Protein AF-A0A8J4DTR6-F1 (afdb_monomer_lite)

Secondary structure (DSSP, 8-state):
-HHHHHHHHHS-TTSHHHHHHHTSGGGTT--HHHHHHHHHHHHHHHHHHHHHHHT-SSPPPPP-PPP-TT----------GGGSTT-PPPP-

Organism: NCBI:txid741659

Foldseek 3Di:
DVPVVVCVVPDACQDQVVQVVVPHDLCHPPDP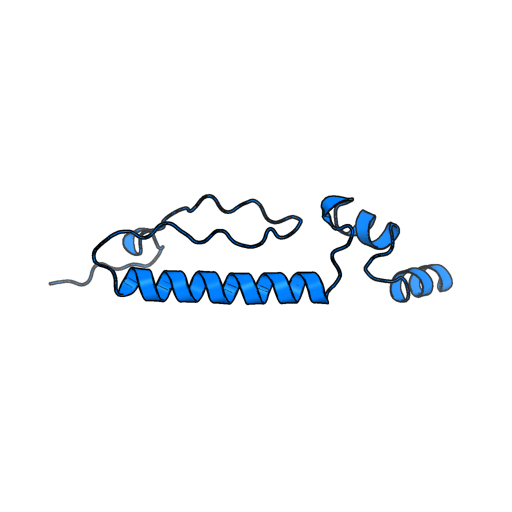VNQVVLVVQQVVQQVVQVVVCVVDPDRDDRDDGDDDRPDDPPPDDDDDPVNDPPDDDDDD

pLDDT: mean 77.38, std 14.07, range [48.56, 96.81]

Structure (mmCIF, N/CA/C/O backbone):
data_AF-A0A8J4DTR6-F1
#
_entry.id   AF-A0A8J4DTR6-F1
#
loop_
_atom_site.group_PDB
_atom_site.id
_atom_site.type_symbol
_atom_site.label_atom_id
_atom_site.label_alt_id
_atom_site.label_comp_id
_atom_site.label_asym_id
_atom_site.label_entity_id
_atom_site.label_seq_id
_atom_site.pdbx_PDB_ins_code
_atom_site.Cartn_x
_atom_site.Cartn_y
_atom_site.Cartn_z
_atom_site.occupancy
_atom_site.B_iso_or_equiv
_atom_site.auth_seq_id
_atom_site.auth_comp_id
_atom_site.auth_asym_id
_atom_site.auth_atom_id
_atom_site.pdbx_PDB_model_num
ATOM 1 N N . MET A 1 1 ? 23.501 13.071 -30.646 1.00 54.66 1 MET A N 1
ATOM 2 C CA . MET A 1 1 ? 22.948 12.458 -29.412 1.00 54.66 1 MET A CA 1
ATOM 3 C C . MET A 1 1 ? 21.489 12.823 -29.065 1.00 54.66 1 MET A C 1
ATOM 5 O O . MET A 1 1 ? 20.992 12.309 -28.077 1.00 54.66 1 MET A O 1
ATOM 9 N N . ARG A 1 2 ? 20.736 13.623 -29.849 1.00 59.28 2 ARG A N 1
ATOM 10 C CA . ARG A 1 2 ? 19.337 13.984 -29.491 1.00 59.28 2 ARG A CA 1
ATOM 11 C C . ARG A 1 2 ? 18.309 12.841 -29.601 1.00 59.28 2 ARG A C 1
ATOM 13 O O . ARG A 1 2 ? 17.372 12.809 -28.820 1.00 59.28 2 ARG A O 1
ATOM 20 N N . ARG A 1 3 ? 18.494 11.886 -30.522 1.00 56.25 3 ARG A N 1
ATOM 21 C CA . ARG A 1 3 ? 17.490 10.841 -30.825 1.00 56.25 3 ARG A CA 1
ATOM 22 C C . ARG A 1 3 ? 17.293 9.800 -29.715 1.00 56.25 3 ARG A C 1
ATOM 24 O O . ARG A 1 3 ? 16.174 9.356 -29.503 1.00 56.25 3 ARG A O 1
ATOM 31 N N . LEU A 1 4 ? 18.354 9.443 -28.987 1.00 61.47 4 LEU A N 1
ATOM 32 C CA . LEU A 1 4 ? 18.281 8.451 -27.906 1.00 61.47 4 LEU A CA 1
ATOM 33 C C . LEU A 1 4 ? 17.462 8.971 -26.712 1.00 61.47 4 LEU A C 1
ATOM 35 O O . LEU A 1 4 ? 16.684 8.238 -26.118 1.00 61.47 4 LEU A O 1
ATOM 39 N N . HIS A 1 5 ? 17.599 10.262 -26.403 1.00 60.16 5 HIS A N 1
ATOM 40 C CA . HIS A 1 5 ? 16.862 10.907 -25.319 1.00 60.16 5 HIS A CA 1
ATOM 41 C C . HIS A 1 5 ? 15.358 11.005 -25.619 1.00 60.16 5 HIS A C 1
ATOM 43 O O . HIS A 1 5 ? 14.540 10.791 -24.729 1.00 60.16 5 HIS A O 1
ATOM 49 N N . THR A 1 6 ? 14.983 11.268 -26.877 1.00 62.47 6 THR A N 1
ATOM 50 C CA . THR A 1 6 ? 13.576 11.237 -27.309 1.00 62.47 6 THR A CA 1
ATOM 51 C C . THR A 1 6 ? 12.995 9.831 -27.193 1.00 62.47 6 THR A C 1
ATOM 53 O O . THR A 1 6 ? 11.906 9.670 -26.663 1.00 62.47 6 THR A O 1
ATOM 56 N N . LEU A 1 7 ? 13.750 8.806 -27.599 1.00 62.19 7 LEU A N 1
ATOM 57 C CA . LEU A 1 7 ? 13.302 7.417 -27.510 1.00 62.19 7 LEU A CA 1
ATOM 58 C C . LEU A 1 7 ? 13.061 6.983 -26.055 1.00 62.19 7 LEU A C 1
ATOM 60 O O . LEU A 1 7 ? 12.065 6.334 -25.774 1.00 62.19 7 LEU A O 1
ATOM 64 N N . ILE A 1 8 ? 13.924 7.393 -25.121 1.00 63.41 8 ILE A N 1
ATOM 65 C CA . ILE A 1 8 ? 13.743 7.121 -23.684 1.00 63.41 8 ILE A CA 1
ATOM 66 C C . ILE A 1 8 ? 12.509 7.847 -23.121 1.00 63.41 8 ILE A C 1
ATOM 68 O O . ILE A 1 8 ? 11.826 7.294 -22.264 1.00 63.41 8 ILE A O 1
ATOM 72 N N . ARG A 1 9 ? 12.204 9.063 -23.595 1.00 62.00 9 ARG A N 1
ATOM 73 C CA . ARG A 1 9 ? 11.024 9.835 -23.161 1.00 62.00 9 ARG A CA 1
ATOM 74 C C . ARG A 1 9 ? 9.698 9.264 -23.659 1.00 62.00 9 ARG A C 1
ATOM 76 O O . ARG A 1 9 ? 8.720 9.319 -22.927 1.00 62.00 9 ARG A O 1
ATOM 83 N N . GLU A 1 10 ? 9.680 8.752 -24.884 1.00 71.94 10 GLU A N 1
ATOM 84 C CA . GLU A 1 10 ? 8.484 8.193 -25.533 1.00 71.94 10 GLU A CA 1
ATOM 85 C C . GLU A 1 10 ? 8.279 6.704 -25.199 1.00 71.94 10 GLU A C 1
ATOM 87 O O . GLU A 1 10 ? 7.292 6.095 -25.612 1.00 71.94 10 GLU A O 1
ATOM 92 N N . LEU A 1 11 ? 9.220 6.081 -24.478 1.00 68.38 11 LEU A N 1
ATOM 93 C CA . LEU A 1 11 ? 9.136 4.664 -24.156 1.00 68.38 1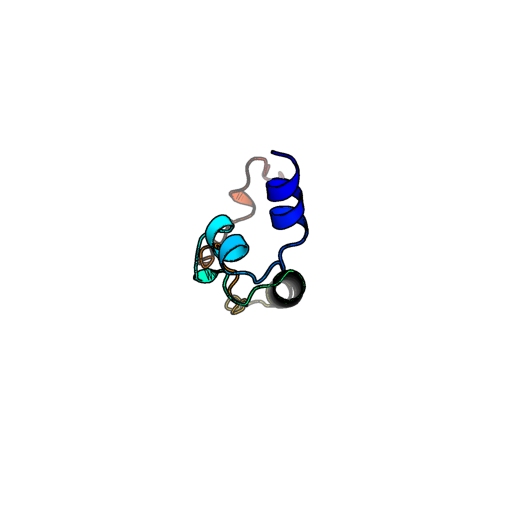1 LEU A CA 1
ATOM 94 C C . LEU A 1 11 ? 7.980 4.415 -23.169 1.00 68.38 11 LEU A C 1
ATOM 96 O O . LEU A 1 11 ? 7.928 5.060 -22.117 1.00 68.38 11 LEU A O 1
ATOM 100 N N . PRO A 1 12 ? 7.090 3.440 -23.440 1.00 69.38 12 PRO A N 1
ATOM 101 C CA . PRO A 1 12 ? 6.039 3.072 -22.502 1.00 69.38 12 PRO A CA 1
ATOM 102 C C . PRO A 1 12 ? 6.624 2.751 -21.125 1.00 69.38 12 PRO A C 1
ATOM 104 O O . PRO A 1 12 ? 7.656 2.077 -21.017 1.00 69.38 12 PRO A O 1
ATOM 107 N N . GLY A 1 13 ? 5.950 3.199 -20.064 1.00 65.44 13 GLY A N 1
ATOM 108 C CA . GLY A 1 13 ? 6.407 3.006 -18.682 1.00 65.44 13 GLY A CA 1
ATOM 109 C C . GLY A 1 13 ? 6.578 1.536 -18.273 1.00 65.44 13 GLY A C 1
ATOM 110 O O . GLY A 1 13 ? 7.309 1.261 -17.326 1.00 65.44 13 GLY A O 1
ATOM 111 N N . THR A 1 14 ? 5.953 0.620 -19.018 1.00 63.06 14 THR A N 1
ATOM 112 C CA . THR A 1 14 ? 6.008 -0.845 -18.886 1.00 63.06 14 THR A CA 1
ATOM 113 C C . THR A 1 14 ? 7.071 -1.510 -19.765 1.00 63.06 14 THR A C 1
ATOM 115 O O . THR A 1 14 ? 7.223 -2.728 -19.749 1.00 63.06 14 THR A O 1
ATOM 118 N N . SER A 1 15 ? 7.810 -0.747 -20.571 1.00 63.94 15 SER A N 1
ATOM 119 C CA . SER A 1 15 ? 8.868 -1.303 -21.415 1.00 63.94 15 SER A CA 1
ATOM 120 C C . SER A 1 15 ? 9.976 -1.945 -20.570 1.00 63.94 15 SER A C 1
ATOM 122 O O . SER A 1 15 ? 10.329 -1.456 -19.495 1.00 63.94 15 SER A O 1
ATOM 124 N N . ARG A 1 16 ? 10.601 -3.010 -21.089 1.00 65.69 16 ARG A N 1
ATOM 125 C CA . ARG A 1 16 ? 11.698 -3.721 -20.401 1.00 65.69 16 ARG A CA 1
ATOM 126 C C . ARG A 1 16 ? 12.850 -2.807 -19.974 1.00 65.69 16 ARG A C 1
ATOM 128 O O . ARG A 1 16 ? 13.447 -3.036 -18.928 1.00 65.69 16 ARG A O 1
ATOM 135 N N . LEU A 1 17 ? 13.143 -1.763 -20.753 1.00 67.44 17 LEU A N 1
ATOM 136 C CA . LEU A 1 17 ? 14.165 -0.773 -20.408 1.00 67.44 17 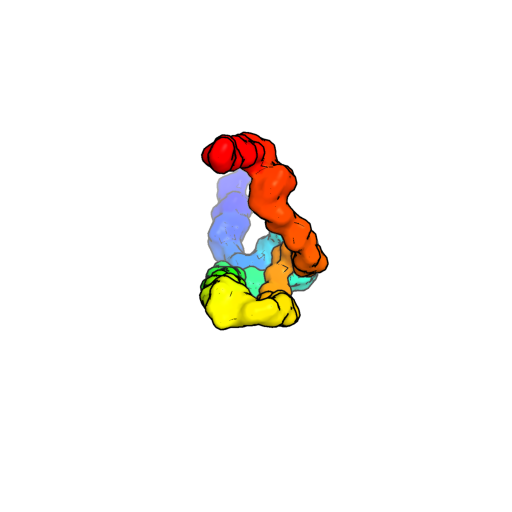LEU A CA 1
ATOM 137 C C . LEU A 1 17 ? 13.717 0.112 -19.238 1.00 67.44 17 LEU A C 1
ATOM 139 O O . LEU A 1 17 ? 14.493 0.317 -18.308 1.00 67.44 17 LEU A O 1
ATOM 143 N N . ALA A 1 18 ? 12.466 0.583 -19.235 1.00 69.88 18 ALA A N 1
ATOM 144 C CA . ALA A 1 18 ? 11.919 1.346 -18.115 1.00 69.88 18 ALA A CA 1
ATOM 145 C C . ALA A 1 18 ? 11.877 0.514 -16.820 1.00 69.88 18 ALA A C 1
ATOM 147 O O . ALA A 1 18 ? 12.200 1.039 -15.756 1.00 69.88 18 ALA A O 1
ATOM 148 N N . VAL A 1 19 ? 11.549 -0.779 -16.908 1.00 75.25 19 VAL A N 1
ATOM 149 C CA . VAL A 1 19 ? 11.578 -1.728 -15.779 1.00 75.25 19 VAL A CA 1
ATOM 150 C C . VAL A 1 19 ? 13.006 -1.933 -15.260 1.00 75.25 19 VAL A C 1
ATOM 152 O O . VAL A 1 19 ? 13.242 -1.858 -14.054 1.00 75.25 19 VAL A O 1
ATOM 155 N N . ALA A 1 20 ? 13.981 -2.122 -16.156 1.00 73.38 20 ALA A N 1
ATOM 156 C CA . ALA A 1 20 ? 15.389 -2.274 -15.783 1.00 73.38 20 ALA A CA 1
ATOM 157 C C . ALA A 1 20 ? 15.938 -1.033 -15.057 1.00 73.38 20 ALA A C 1
ATOM 159 O O . ALA A 1 20 ? 16.590 -1.171 -14.025 1.00 73.38 20 ALA A O 1
ATOM 160 N N . VAL A 1 21 ? 15.615 0.174 -15.538 1.00 77.75 21 VAL A N 1
ATOM 161 C CA . VAL A 1 21 ? 16.018 1.441 -14.895 1.00 77.75 21 VAL A CA 1
ATOM 162 C C . VAL A 1 21 ? 15.372 1.616 -13.516 1.00 77.75 21 VAL A C 1
ATOM 164 O O . VAL A 1 21 ? 15.985 2.188 -12.619 1.00 77.75 21 VAL A O 1
ATOM 167 N N . ARG A 1 22 ? 14.142 1.124 -13.326 1.00 73.25 22 ARG A N 1
ATOM 168 C CA . ARG A 1 22 ? 13.360 1.339 -12.098 1.00 73.25 22 ARG A CA 1
ATOM 169 C C . ARG A 1 22 ? 13.710 0.387 -10.950 1.00 73.25 22 ARG A C 1
ATOM 171 O O . ARG A 1 22 ? 13.216 0.595 -9.851 1.00 73.25 22 ARG A O 1
ATOM 178 N N . GLY A 1 23 ? 14.558 -0.617 -11.186 1.00 77.06 23 GLY A N 1
ATOM 179 C CA . GLY A 1 23 ? 14.974 -1.583 -10.160 1.00 77.06 23 GLY A CA 1
ATOM 180 C C . GLY A 1 23 ? 14.754 -3.051 -10.530 1.00 77.06 23 GLY A C 1
ATOM 181 O O . GLY A 1 23 ? 14.885 -3.919 -9.670 1.00 77.06 23 GLY A O 1
ATOM 182 N N . GLY A 1 24 ? 14.433 -3.352 -11.793 1.00 80.31 24 GLY A N 1
ATOM 183 C CA . GLY A 1 24 ? 14.353 -4.720 -12.309 1.00 80.31 24 GLY A CA 1
ATOM 184 C C . GLY A 1 24 ? 12.949 -5.329 -12.274 1.00 80.31 24 GLY A C 1
ATOM 185 O O . GLY A 1 24 ? 11.951 -4.633 -12.106 1.00 80.31 24 GLY A O 1
ATOM 186 N N . VAL A 1 25 ? 12.877 -6.652 -12.458 1.00 80.50 25 VAL A N 1
ATOM 187 C CA . VAL A 1 25 ? 11.641 -7.407 -12.769 1.00 80.50 25 VAL A CA 1
ATOM 188 C C . VAL A 1 25 ? 10.513 -7.268 -11.746 1.00 80.50 25 VAL A C 1
ATOM 190 O O . VAL A 1 25 ? 9.359 -7.501 -12.078 1.00 80.50 25 VAL A O 1
ATOM 193 N N . VAL A 1 26 ? 10.810 -6.842 -10.517 1.00 80.94 26 VAL A N 1
ATOM 194 C CA . VAL A 1 26 ? 9.783 -6.575 -9.495 1.00 80.94 26 VAL A CA 1
ATOM 195 C C . VAL A 1 26 ? 8.862 -5.407 -9.870 1.00 80.94 26 VAL A C 1
ATOM 197 O O . VAL A 1 26 ? 7.763 -5.310 -9.334 1.00 80.94 26 VAL A O 1
ATOM 200 N N . HIS A 1 27 ? 9.296 -4.539 -10.789 1.00 82.44 27 HIS A N 1
ATOM 201 C CA . HIS A 1 27 ? 8.516 -3.432 -11.347 1.00 82.44 27 HIS A CA 1
ATOM 202 C C . HIS A 1 27 ? 7.787 -3.808 -12.648 1.00 82.44 27 HIS A C 1
ATOM 204 O O . HIS A 1 27 ? 7.115 -2.959 -13.233 1.00 82.44 27 HIS A O 1
ATOM 210 N N . ASP A 1 28 ? 7.933 -5.045 -13.132 1.00 81.56 28 ASP A N 1
ATOM 211 C CA . ASP A 1 28 ? 7.263 -5.486 -14.353 1.00 81.56 28 ASP A CA 1
ATOM 212 C C . ASP A 1 28 ? 5.739 -5.520 -14.154 1.00 81.56 28 ASP A C 1
ATOM 214 O O . ASP A 1 28 ? 5.243 -5.900 -13.092 1.00 81.56 28 ASP A O 1
ATOM 218 N N . GLY A 1 29 ? 4.991 -5.052 -15.153 1.00 79.69 29 GLY A N 1
ATOM 219 C CA . GLY A 1 29 ? 3.534 -4.886 -15.073 1.00 79.69 29 GLY A CA 1
ATOM 220 C C . GLY A 1 29 ? 3.033 -3.751 -14.162 1.00 79.69 29 GLY A C 1
ATOM 221 O O . GLY A 1 29 ? 1.829 -3.505 -14.124 1.00 79.69 29 GLY A O 1
ATOM 222 N N . TRP A 1 30 ? 3.915 -3.023 -13.466 1.00 86.00 30 TRP A N 1
ATOM 223 C CA . TRP A 1 30 ? 3.536 -1.877 -12.635 1.00 86.00 30 TRP A CA 1
ATOM 224 C C . TRP A 1 30 ? 3.627 -0.561 -13.406 1.00 86.00 30 TRP A C 1
ATOM 226 O O . TRP A 1 30 ? 4.657 0.120 -13.423 1.00 86.00 30 TRP A O 1
ATOM 236 N N . ASP A 1 31 ? 2.519 -0.179 -14.032 1.00 84.31 31 ASP A N 1
ATOM 237 C CA . ASP A 1 31 ? 2.369 1.155 -14.598 1.00 84.31 31 ASP A CA 1
ATOM 238 C C . ASP A 1 31 ? 1.982 2.197 -13.528 1.00 84.31 31 ASP A C 1
ATOM 240 O O . ASP A 1 31 ? 1.785 1.896 -12.346 1.00 84.31 31 ASP A O 1
ATOM 244 N N . VAL A 1 32 ? 1.907 3.467 -13.934 1.00 82.88 32 VAL A N 1
ATOM 245 C CA . VAL A 1 32 ? 1.575 4.574 -13.022 1.00 82.88 32 VAL A CA 1
ATOM 246 C C . VAL A 1 32 ? 0.208 4.362 -12.365 1.00 82.88 32 VAL A C 1
ATOM 248 O O . VAL A 1 32 ? 0.057 4.624 -11.172 1.00 82.88 32 VAL A O 1
ATOM 251 N N . HIS A 1 33 ? -0.774 3.856 -13.112 1.00 86.56 33 HIS A N 1
ATOM 252 C CA . HIS A 1 33 ? -2.117 3.617 -12.595 1.00 86.56 33 HIS A CA 1
ATOM 253 C C . HIS A 1 33 ? -2.131 2.507 -11.542 1.00 86.56 33 HIS A C 1
ATOM 255 O O . HIS A 1 33 ? -2.758 2.685 -10.498 1.00 86.56 33 HIS A O 1
ATOM 261 N N . ALA A 1 34 ? -1.390 1.418 -11.754 1.00 88.94 34 ALA A N 1
ATOM 262 C CA . ALA A 1 34 ? -1.235 0.335 -10.789 1.00 88.94 34 ALA A CA 1
ATOM 263 C C . ALA A 1 34 ? -0.609 0.833 -9.478 1.00 88.94 34 ALA A C 1
ATOM 265 O O . ALA A 1 34 ? -1.130 0.545 -8.397 1.00 88.94 34 ALA A O 1
ATOM 266 N N . TYR A 1 35 ? 0.450 1.650 -9.557 1.00 88.06 35 TYR A N 1
ATOM 267 C CA . TYR A 1 35 ? 1.058 2.272 -8.374 1.00 88.06 35 TYR A CA 1
ATOM 268 C C . TYR A 1 35 ? 0.077 3.150 -7.601 1.00 88.06 35 TYR A C 1
ATOM 270 O O . TYR A 1 35 ? -0.027 3.034 -6.378 1.00 88.06 35 TYR A O 1
ATOM 278 N N . LEU A 1 36 ? -0.640 4.025 -8.307 1.00 90.25 36 LEU A N 1
ATOM 279 C CA . LEU A 1 36 ? -1.590 4.946 -7.690 1.00 90.25 36 LEU A CA 1
ATOM 280 C C . LEU A 1 36 ? -2.764 4.198 -7.060 1.00 90.25 36 LEU A C 1
ATOM 282 O O . LEU A 1 36 ? -3.135 4.490 -5.924 1.00 90.25 36 LEU A O 1
ATOM 286 N N . LEU A 1 37 ? -3.311 3.204 -7.757 1.00 93.94 37 LEU A N 1
ATOM 287 C CA . LEU A 1 37 ? -4.413 2.400 -7.248 1.00 93.94 37 LEU A CA 1
ATOM 288 C C . LEU A 1 37 ? -4.006 1.644 -5.982 1.00 93.94 37 LEU A C 1
ATOM 290 O O . LEU A 1 37 ? -4.713 1.712 -4.976 1.00 93.94 37 LEU A O 1
ATOM 294 N N . ALA A 1 38 ? -2.845 0.983 -5.996 1.00 92.25 38 ALA A N 1
ATOM 295 C CA . ALA A 1 38 ? -2.326 0.292 -4.820 1.00 92.25 38 ALA A CA 1
ATOM 296 C C . ALA A 1 38 ? -2.115 1.258 -3.643 1.00 92.25 38 ALA A C 1
ATOM 298 O O . ALA A 1 38 ? -2.468 0.933 -2.509 1.00 92.25 38 ALA A O 1
ATOM 299 N N . ALA A 1 39 ? -1.600 2.465 -3.901 1.00 90.44 39 ALA A N 1
ATOM 300 C CA . ALA A 1 39 ? -1.418 3.485 -2.874 1.00 90.44 39 ALA A CA 1
ATOM 301 C C . ALA A 1 39 ? -2.753 3.946 -2.263 1.00 90.44 39 ALA A C 1
ATOM 303 O O . ALA A 1 39 ? -2.862 4.021 -1.038 1.00 90.44 39 ALA A O 1
ATOM 304 N N . VAL A 1 40 ? -3.776 4.198 -3.086 1.00 95.69 40 VAL A N 1
ATOM 305 C CA . VAL A 1 40 ? -5.116 4.590 -2.617 1.00 95.69 40 VAL A CA 1
ATOM 306 C C . VAL A 1 40 ? -5.752 3.473 -1.792 1.00 95.69 40 VAL A C 1
ATOM 308 O O . VAL A 1 40 ? -6.217 3.724 -0.680 1.00 95.69 40 VAL A O 1
ATOM 311 N N . VAL A 1 41 ? -5.721 2.233 -2.286 1.00 95.44 41 VAL A N 1
ATOM 312 C CA . VAL A 1 41 ? -6.253 1.069 -1.560 1.00 95.44 41 VAL A CA 1
ATOM 313 C C . VAL A 1 41 ? -5.562 0.917 -0.204 1.00 95.44 41 VAL A C 1
ATOM 315 O O . VAL A 1 41 ? -6.229 0.751 0.819 1.00 95.44 41 VAL A O 1
ATOM 318 N N . ASN A 1 42 ? -4.235 1.041 -0.169 1.00 94.19 42 ASN A N 1
ATOM 319 C CA . ASN A 1 42 ? -3.469 0.953 1.070 1.00 94.19 42 ASN A CA 1
ATOM 320 C C . ASN A 1 42 ? -3.781 2.092 2.045 1.00 94.19 42 ASN A C 1
ATOM 322 O O . ASN A 1 42 ? -3.869 1.851 3.250 1.00 94.19 42 ASN A O 1
ATOM 326 N N . ALA A 1 43 ? -3.979 3.313 1.546 1.00 93.00 43 ALA A N 1
ATOM 327 C CA . ALA A 1 43 ? -4.352 4.459 2.368 1.00 93.00 43 ALA A CA 1
ATOM 328 C C . ALA A 1 43 ? -5.730 4.266 3.016 1.00 93.00 43 ALA A C 1
ATOM 330 O O . ALA A 1 43 ? -5.877 4.499 4.216 1.00 93.00 43 ALA A O 1
ATOM 331 N N . VAL A 1 44 ? -6.715 3.777 2.255 1.00 96.56 44 VAL A N 1
ATOM 332 C CA . VAL A 1 44 ? -8.053 3.473 2.781 1.00 96.56 44 VAL A CA 1
ATOM 333 C C . VAL A 1 44 ? -7.971 2.396 3.860 1.00 96.56 44 VAL A C 1
ATOM 335 O O . VAL A 1 44 ? -8.468 2.613 4.962 1.00 96.56 44 VAL A O 1
ATOM 338 N N . GLN A 1 45 ? -7.282 1.279 3.600 1.00 95.00 45 GLN A N 1
ATOM 339 C CA . GLN A 1 45 ? -7.127 0.204 4.588 1.00 95.00 45 GLN A CA 1
ATOM 340 C C . GLN A 1 45 ? -6.458 0.686 5.882 1.00 95.00 45 GLN A C 1
ATOM 342 O O . GLN A 1 45 ? -6.911 0.350 6.979 1.00 95.00 45 GLN A O 1
ATOM 347 N N . ALA A 1 46 ? -5.393 1.484 5.765 1.00 93.38 46 ALA A N 1
ATOM 348 C CA . ALA A 1 46 ? -4.699 2.046 6.918 1.00 93.38 46 ALA A CA 1
ATOM 349 C C . ALA A 1 46 ? -5.598 3.007 7.712 1.00 93.38 46 ALA A C 1
ATOM 351 O O . ALA A 1 46 ? -5.631 2.935 8.940 1.00 93.38 46 ALA A O 1
ATOM 352 N N . ASN A 1 47 ? -6.361 3.863 7.027 1.00 95.75 47 ASN A N 1
ATOM 353 C CA . ASN A 1 47 ? -7.284 4.795 7.671 1.00 95.75 47 ASN A CA 1
ATOM 354 C C . ASN A 1 47 ? -8.421 4.061 8.396 1.00 95.75 47 ASN A C 1
ATOM 356 O O . ASN A 1 47 ? -8.725 4.361 9.550 1.00 95.75 47 ASN A O 1
ATOM 360 N N . THR A 1 48 ? -9.012 3.048 7.759 1.00 95.31 48 THR A N 1
ATOM 361 C CA . THR A 1 48 ? -10.041 2.211 8.385 1.00 95.31 48 THR A CA 1
ATOM 362 C C . THR A 1 48 ? -9.493 1.490 9.613 1.00 95.31 48 THR A C 1
ATOM 364 O O . THR A 1 48 ? -10.141 1.497 10.658 1.00 95.31 48 THR A O 1
ATOM 367 N N . HIS A 1 49 ? -8.290 0.910 9.534 1.00 94.94 49 HIS A N 1
ATOM 368 C CA . HIS A 1 49 ? -7.657 0.277 10.695 1.00 94.94 49 HIS A CA 1
ATOM 369 C C . HIS A 1 49 ? -7.432 1.270 11.835 1.00 94.94 49 HIS A C 1
ATOM 371 O O . HIS A 1 49 ? -7.775 0.955 12.973 1.00 94.94 49 HIS A O 1
ATOM 377 N N . ALA A 1 50 ? -6.932 2.472 11.540 1.00 94.31 50 ALA A N 1
ATOM 378 C CA . ALA A 1 50 ? -6.734 3.513 12.543 1.00 94.31 50 ALA A CA 1
ATOM 379 C C . ALA A 1 50 ? -8.055 3.886 13.234 1.00 94.31 50 ALA A C 1
ATOM 381 O O . ALA A 1 50 ? -8.122 3.900 14.465 1.00 94.31 50 ALA A O 1
ATOM 382 N N . LEU A 1 51 ? -9.122 4.102 12.459 1.00 96.81 51 LEU A N 1
ATOM 383 C CA . LEU A 1 51 ? -10.446 4.418 12.993 1.00 96.81 51 LEU A CA 1
ATOM 384 C C . LEU A 1 51 ? -10.981 3.292 13.888 1.00 96.81 51 LEU A C 1
ATOM 386 O O . LEU A 1 51 ? -11.436 3.548 15.004 1.00 96.81 51 LEU A O 1
ATOM 390 N N . VAL A 1 52 ? -10.902 2.042 13.430 1.00 96.00 52 VAL A N 1
ATOM 391 C CA . VAL A 1 52 ? -11.366 0.880 14.203 1.00 96.00 52 VAL A CA 1
ATOM 392 C C . VAL A 1 52 ? -10.526 0.696 15.469 1.00 96.00 52 VAL A C 1
ATOM 394 O O . VAL A 1 52 ? -11.075 0.425 16.534 1.00 96.00 52 VAL A O 1
ATOM 397 N N . GLN A 1 53 ? -9.207 0.878 15.391 1.00 93.81 53 GLN A N 1
ATOM 398 C CA . GLN A 1 53 ? -8.310 0.739 16.536 1.00 93.81 53 GLN A CA 1
ATOM 399 C C . GLN A 1 53 ? -8.577 1.798 17.611 1.00 93.81 53 GLN A C 1
ATOM 401 O O . GLN A 1 53 ? -8.546 1.455 18.792 1.00 93.81 53 GLN A O 1
ATOM 406 N N . VAL A 1 54 ? -8.852 3.050 17.228 1.00 95.12 54 VAL A N 1
ATOM 407 C CA . VAL A 1 54 ? -9.202 4.129 18.172 1.00 95.12 54 VAL A CA 1
ATOM 408 C C . VAL A 1 54 ? -10.513 3.829 18.901 1.00 95.12 54 VAL A C 1
ATOM 410 O O . VAL A 1 54 ? -10.636 4.111 20.088 1.00 95.12 54 VAL A O 1
ATOM 413 N N . ASN A 1 55 ? -11.472 3.207 18.215 1.00 95.50 55 ASN A N 1
ATOM 414 C CA . ASN A 1 55 ? -12.774 2.858 18.788 1.00 95.50 55 ASN A CA 1
ATOM 415 C C . ASN A 1 55 ? -12.802 1.475 19.464 1.00 95.50 55 ASN A C 1
ATOM 417 O O . ASN A 1 55 ? -13.829 1.064 20.004 1.00 95.50 55 ASN A O 1
ATOM 421 N N . SER A 1 56 ? -11.688 0.743 19.457 1.00 90.50 56 SER A N 1
ATOM 422 C CA . SER A 1 56 ? -11.592 -0.592 20.039 1.00 90.50 56 SER A CA 1
ATOM 423 C C . SER A 1 56 ? -10.830 -0.565 21.359 1.00 90.50 56 SER A C 1
ATOM 425 O O . SER A 1 56 ? -9.719 -0.053 21.459 1.00 90.50 56 SER A O 1
ATOM 427 N N . ARG A 1 57 ? -11.383 -1.241 22.372 1.00 92.12 57 ARG A N 1
ATOM 428 C CA . ARG A 1 57 ? -10.682 -1.499 23.644 1.00 92.12 57 ARG A CA 1
ATOM 429 C C . ARG A 1 57 ? -9.589 -2.565 23.517 1.00 92.12 57 ARG A C 1
ATOM 431 O O . ARG A 1 57 ? -8.797 -2.750 24.435 1.00 92.12 57 ARG A O 1
ATOM 438 N N . ARG A 1 58 ? -9.570 -3.308 22.406 1.00 92.38 58 ARG A N 1
ATOM 439 C CA . ARG A 1 58 ? -8.595 -4.367 22.116 1.00 92.38 58 ARG A CA 1
ATOM 440 C C . ARG A 1 58 ? -7.711 -3.975 20.941 1.00 92.38 58 ARG A C 1
ATOM 442 O O . ARG A 1 58 ? -8.136 -3.256 20.035 1.00 92.38 58 ARG A O 1
ATOM 449 N N . ARG A 1 59 ? -6.479 -4.482 20.936 1.00 91.19 59 ARG A N 1
ATOM 450 C CA . ARG A 1 59 ? -5.563 -4.302 19.810 1.00 91.19 59 ARG A CA 1
ATOM 451 C C . ARG A 1 59 ? -6.055 -5.115 18.612 1.00 91.19 59 ARG A C 1
ATOM 453 O O . ARG A 1 59 ? -6.211 -6.328 18.715 1.00 91.19 59 ARG A O 1
ATOM 460 N N . ILE A 1 60 ? -6.278 -4.435 17.497 1.00 91.50 60 ILE A N 1
ATOM 461 C CA . ILE A 1 60 ? -6.717 -5.007 16.228 1.00 91.50 60 ILE A CA 1
ATOM 462 C C . ILE A 1 60 ? -5.476 -5.293 15.375 1.00 91.50 60 ILE A C 1
ATOM 464 O O . ILE A 1 60 ? -4.588 -4.433 15.284 1.00 91.50 60 ILE A O 1
ATOM 468 N N . PRO A 1 61 ? -5.373 -6.481 14.753 1.00 89.94 61 PRO A N 1
ATOM 469 C CA . PRO A 1 61 ? -4.259 -6.792 13.868 1.00 89.94 61 PRO A CA 1
ATOM 470 C C . PRO A 1 61 ? -4.189 -5.795 12.699 1.00 89.94 61 PRO A C 1
ATOM 472 O O . PRO A 1 61 ? -5.228 -5.324 12.232 1.00 89.94 61 PRO A O 1
ATOM 475 N N . PRO A 1 62 ? -2.978 -5.441 12.236 1.00 88.75 62 PRO A N 1
ATOM 476 C CA . PRO A 1 62 ? -2.814 -4.522 11.117 1.00 88.75 62 PRO A CA 1
ATOM 477 C C . PRO A 1 62 ? -3.381 -5.119 9.818 1.00 88.75 62 PRO A C 1
ATOM 479 O O . PRO A 1 62 ? -3.365 -6.343 9.651 1.00 88.75 62 PRO A O 1
ATOM 482 N N . PRO A 1 63 ? -3.851 -4.275 8.882 1.00 89.69 63 PRO A N 1
ATOM 483 C CA . PRO A 1 63 ? -4.378 -4.736 7.607 1.00 89.69 63 PRO A CA 1
ATOM 484 C C . PRO A 1 63 ? -3.263 -5.304 6.721 1.00 89.69 63 PRO A C 1
ATOM 486 O O . PRO A 1 63 ? -2.098 -4.902 6.810 1.00 89.69 63 PRO A O 1
ATOM 489 N N . ASN A 1 64 ? -3.630 -6.229 5.834 1.00 89.50 64 ASN A N 1
ATOM 490 C CA . ASN A 1 64 ? -2.717 -6.774 4.837 1.00 89.50 64 ASN A CA 1
ATOM 491 C C . ASN A 1 64 ? -2.693 -5.871 3.596 1.00 89.50 64 ASN A C 1
ATOM 493 O O . ASN A 1 64 ? -3.501 -6.032 2.684 1.00 89.50 64 ASN A O 1
ATOM 497 N N . LEU A 1 65 ? -1.764 -4.918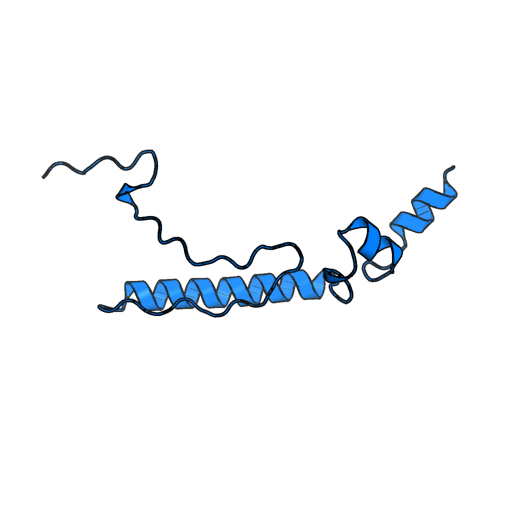 3.587 1.00 89.44 65 LEU A N 1
ATOM 498 C CA . LEU A 1 65 ? -1.611 -3.956 2.498 1.00 89.44 65 LEU A CA 1
ATOM 499 C C . LEU A 1 65 ? -1.208 -4.637 1.181 1.00 89.44 65 LEU A C 1
ATOM 501 O O . LEU A 1 65 ? -0.435 -5.598 1.168 1.00 89.44 65 LEU A O 1
ATOM 505 N N . VAL A 1 66 ? -1.686 -4.079 0.069 1.00 90.81 66 VAL A N 1
ATOM 506 C CA . VAL A 1 66 ? -1.250 -4.424 -1.287 1.00 90.81 66 VAL A CA 1
ATOM 507 C C . VAL A 1 66 ? 0.264 -4.194 -1.386 1.00 90.81 66 VAL A C 1
ATOM 509 O O . VAL A 1 66 ? 0.737 -3.117 -1.005 1.00 90.81 66 VAL A O 1
ATOM 512 N N . PRO A 1 67 ? 1.044 -5.174 -1.872 1.00 86.12 67 PRO A N 1
ATOM 513 C CA . PRO A 1 67 ? 2.489 -5.029 -1.991 1.00 86.12 67 PRO A CA 1
ATOM 514 C C . PRO A 1 67 ? 2.841 -3.974 -3.047 1.00 86.12 67 PRO A C 1
ATOM 516 O O . PRO A 1 67 ? 2.296 -4.001 -4.145 1.00 86.12 67 PRO A O 1
ATOM 519 N N . LEU A 1 68 ? 3.771 -3.068 -2.727 1.00 85.88 68 LEU A N 1
ATOM 520 C CA . LEU A 1 68 ? 4.360 -2.135 -3.692 1.00 85.88 68 LEU A CA 1
ATOM 521 C C . LEU A 1 68 ? 5.795 -2.575 -4.022 1.00 85.88 68 LEU A C 1
ATOM 523 O O . LEU A 1 68 ? 6.572 -2.840 -3.098 1.00 85.88 68 LEU A O 1
ATOM 527 N N . PRO A 1 69 ? 6.188 -2.611 -5.307 1.00 85.75 69 PRO A N 1
ATOM 528 C CA . PRO A 1 69 ? 7.562 -2.905 -5.693 1.00 85.75 69 PRO A CA 1
ATOM 529 C C . PRO A 1 69 ? 8.556 -1.936 -5.055 1.00 85.75 69 PRO A C 1
ATOM 531 O O . PRO A 1 69 ? 8.319 -0.729 -5.011 1.00 85.75 69 PRO A O 1
ATOM 534 N N . GLY A 1 70 ? 9.673 -2.470 -4.562 1.00 78.75 70 GLY A N 1
ATOM 535 C CA . GLY A 1 70 ? 10.719 -1.692 -3.895 1.00 78.75 70 GLY A CA 1
ATOM 536 C C . GLY A 1 70 ? 10.374 -1.238 -2.473 1.00 78.75 70 GLY A C 1
ATOM 537 O O . GLY A 1 70 ? 11.240 -0.694 -1.790 1.00 78.75 70 GLY A O 1
ATOM 538 N N . GLN A 1 71 ? 9.151 -1.480 -1.987 1.00 73.50 71 GLN A N 1
ATOM 539 C CA . GLN A 1 71 ? 8.793 -1.161 -0.613 1.00 73.50 71 GLN A CA 1
ATOM 540 C C . GLN A 1 71 ? 9.002 -2.390 0.282 1.00 73.50 71 GLN A C 1
ATOM 542 O O . GLN A 1 71 ? 8.358 -3.421 0.070 1.00 73.50 71 GLN A O 1
ATOM 547 N N . PRO A 1 72 ? 9.879 -2.321 1.301 1.00 65.50 72 PRO A N 1
ATOM 548 C CA . PRO A 1 72 ? 10.011 -3.418 2.245 1.00 65.50 72 PRO A CA 1
ATOM 549 C C . PRO A 1 72 ? 8.672 -3.613 2.956 1.00 65.50 72 PRO A C 1
ATOM 551 O O . PRO A 1 72 ? 8.039 -2.642 3.387 1.00 65.50 72 PRO A O 1
ATOM 554 N N . ARG A 1 73 ? 8.235 -4.872 3.083 1.00 64.19 73 ARG A N 1
ATOM 555 C CA . ARG A 1 73 ? 7.023 -5.220 3.829 1.00 64.19 73 ARG A CA 1
ATOM 556 C C . ARG A 1 73 ? 7.175 -4.649 5.235 1.00 64.19 73 ARG A C 1
ATOM 558 O O . ARG A 1 73 ? 8.019 -5.111 5.999 1.00 64.19 73 ARG A O 1
ATOM 565 N N . ARG A 1 74 ? 6.400 -3.609 5.558 1.00 62.44 74 ARG A N 1
ATOM 566 C CA . ARG A 1 74 ? 6.439 -2.962 6.873 1.00 62.44 74 ARG A CA 1
ATOM 567 C C . ARG A 1 74 ? 5.965 -3.967 7.919 1.00 62.44 74 ARG A C 1
ATOM 569 O O . ARG A 1 74 ? 4.770 -4.120 8.151 1.00 62.44 74 ARG A O 1
ATOM 576 N N . THR A 1 75 ? 6.903 -4.657 8.555 1.00 56.72 75 THR A N 1
ATOM 577 C CA . THR A 1 75 ? 6.668 -5.332 9.829 1.00 56.72 75 THR A CA 1
ATOM 578 C C . THR A 1 75 ? 6.318 -4.244 10.838 1.00 56.72 75 THR A C 1
ATOM 580 O O . THR A 1 75 ? 7.072 -3.294 11.036 1.00 56.72 75 THR A O 1
ATOM 583 N N . GLY A 1 76 ? 5.097 -4.302 11.374 1.00 58.25 76 GLY A N 1
ATOM 584 C CA . GLY A 1 76 ? 4.492 -3.208 12.127 1.00 58.25 76 GLY A CA 1
ATOM 585 C C . GLY A 1 76 ? 5.317 -2.805 13.347 1.00 58.25 76 GLY A C 1
ATOM 586 O O . GLY A 1 76 ? 5.171 -3.389 14.419 1.00 58.25 76 GLY A O 1
ATOM 587 N N . ARG A 1 77 ? 6.153 -1.772 13.209 1.00 56.31 77 ARG A N 1
ATOM 588 C CA . ARG A 1 77 ? 6.792 -1.122 14.350 1.00 56.31 77 ARG A CA 1
ATOM 589 C C . ARG A 1 77 ? 5.781 -0.176 14.981 1.00 56.31 77 ARG A C 1
ATOM 591 O O . ARG A 1 77 ? 5.559 0.926 14.492 1.00 56.31 77 ARG A O 1
ATOM 598 N N . THR A 1 78 ? 5.144 -0.633 16.055 1.00 62.34 78 THR A N 1
ATOM 599 C CA . THR A 1 78 ? 4.366 0.238 16.943 1.00 62.34 78 THR A CA 1
ATOM 600 C C . THR A 1 78 ? 5.328 1.240 17.579 1.00 62.34 78 THR A C 1
ATOM 602 O O . THR A 1 78 ? 6.184 0.837 18.359 1.00 62.34 78 THR A O 1
ATOM 605 N N . VAL A 1 79 ? 5.213 2.517 17.222 1.00 63.38 79 VAL A N 1
ATOM 606 C CA . VAL A 1 79 ? 5.906 3.623 17.898 1.00 63.38 79 VAL A CA 1
ATOM 607 C C . VAL A 1 79 ? 4.919 4.192 18.909 1.00 63.38 79 VAL A C 1
ATOM 609 O O . VAL A 1 79 ? 3.795 4.530 18.524 1.00 63.38 79 VAL A O 1
ATOM 612 N N . ARG A 1 80 ? 5.273 4.244 20.199 1.00 65.69 80 ARG A N 1
ATOM 613 C CA . ARG A 1 80 ? 4.421 4.939 21.170 1.00 65.69 80 ARG A CA 1
ATOM 614 C C . ARG A 1 80 ? 4.620 6.435 20.980 1.00 65.69 80 ARG A C 1
ATOM 616 O O . ARG A 1 80 ? 5.713 6.883 20.666 1.00 65.69 80 ARG A O 1
ATOM 623 N N . VAL A 1 81 ? 3.575 7.223 21.211 1.00 64.25 81 VAL A N 1
ATOM 624 C CA . VAL A 1 81 ? 3.664 8.693 21.134 1.00 64.25 81 VAL A CA 1
ATOM 625 C C . VAL A 1 81 ? 4.727 9.239 22.102 1.00 64.25 81 VAL A C 1
ATOM 627 O O . VAL A 1 81 ? 5.395 10.210 21.780 1.00 64.25 81 VAL A O 1
ATOM 630 N N . ALA A 1 82 ? 4.954 8.558 23.232 1.00 71.31 82 ALA A N 1
ATOM 631 C CA . ALA A 1 82 ? 6.038 8.857 24.172 1.00 71.31 82 ALA A CA 1
ATOM 632 C C . ALA A 1 82 ? 7.452 8.678 23.581 1.00 71.31 82 ALA A C 1
ATOM 634 O O . ALA A 1 82 ? 8.393 9.292 24.070 1.00 71.31 82 ALA A O 1
ATOM 635 N N . 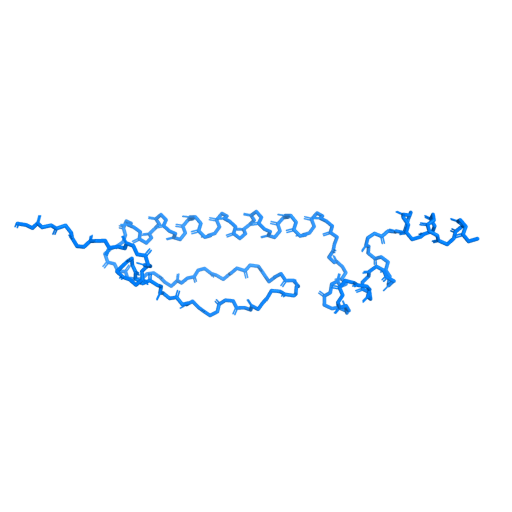ASP A 1 83 ? 7.597 7.873 22.525 1.00 71.12 83 ASP A N 1
ATOM 636 C CA . ASP A 1 83 ? 8.874 7.604 21.857 1.00 71.12 83 ASP A CA 1
ATOM 637 C C . ASP A 1 83 ? 9.174 8.634 20.746 1.00 71.12 83 ASP A C 1
ATOM 639 O O . ASP A 1 83 ? 10.205 8.543 20.075 1.00 71.12 83 ASP A O 1
ATOM 643 N N . LEU A 1 84 ? 8.270 9.596 20.500 1.00 69.12 84 LEU A N 1
ATOM 644 C CA . LEU A 1 84 ? 8.477 10.651 19.509 1.00 69.12 84 LEU A CA 1
ATOM 645 C C . LEU A 1 84 ? 9.362 11.764 20.094 1.00 69.12 84 LEU A C 1
ATOM 647 O O . LEU A 1 84 ? 9.058 12.288 21.171 1.00 69.12 84 LEU A O 1
ATOM 651 N N . PRO A 1 85 ? 10.425 12.190 19.387 1.00 64.75 85 PRO A N 1
ATOM 652 C CA . PRO A 1 85 ? 11.251 13.302 19.836 1.00 64.75 85 PRO A CA 1
ATOM 653 C C . PRO A 1 85 ? 10.399 14.575 19.926 1.00 64.75 85 PRO A C 1
ATOM 655 O O . PRO A 1 85 ? 9.879 15.058 18.923 1.00 64.75 85 PRO A O 1
ATOM 658 N N . GLY A 1 86 ? 10.236 15.094 21.146 1.00 70.12 86 GLY A N 1
ATOM 659 C CA . GLY A 1 86 ? 9.434 16.287 21.442 1.00 70.12 86 GLY A CA 1
ATOM 660 C C . GLY A 1 86 ? 8.159 16.045 22.257 1.00 70.12 86 GLY A C 1
ATOM 661 O O . GLY A 1 86 ? 7.504 17.021 22.626 1.00 70.12 86 GLY A O 1
ATOM 662 N N . ALA A 1 87 ? 7.811 14.797 22.592 1.00 65.88 87 ALA A N 1
ATOM 663 C CA . ALA A 1 87 ? 6.708 14.515 23.510 1.00 65.88 87 ALA A CA 1
ATOM 664 C C . ALA A 1 87 ? 7.051 15.013 24.930 1.00 65.88 87 ALA A C 1
ATOM 666 O O . ALA A 1 87 ? 7.798 14.370 25.665 1.00 65.88 87 ALA A O 1
ATOM 667 N N . ARG A 1 88 ? 6.533 16.184 25.323 1.00 59.50 88 ARG A N 1
ATOM 668 C CA . ARG A 1 88 ? 6.617 16.653 26.714 1.00 59.50 88 ARG A CA 1
ATOM 669 C C . ARG A 1 88 ? 5.523 15.965 27.537 1.00 59.50 88 ARG A C 1
ATOM 671 O O . ARG A 1 88 ? 4.369 15.988 27.106 1.00 59.50 88 ARG A O 1
ATOM 678 N N . PRO A 1 89 ? 5.834 15.384 28.707 1.00 57.25 89 PRO A N 1
ATOM 679 C CA . PRO A 1 89 ? 4.795 14.961 29.635 1.00 57.25 89 PRO A CA 1
ATOM 680 C C . PRO A 1 89 ? 4.016 16.198 30.104 1.00 57.25 89 PRO A C 1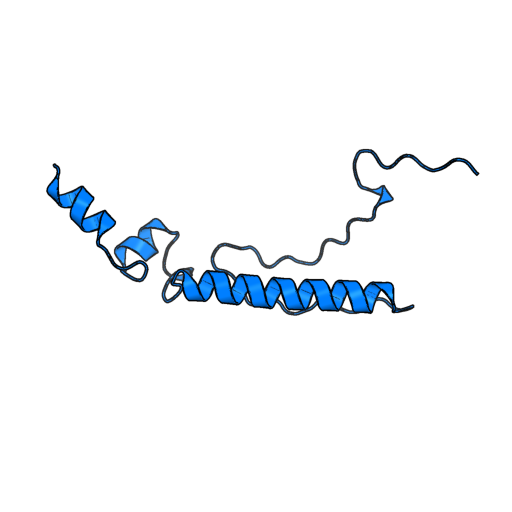
ATOM 682 O O . PRO A 1 89 ? 4.611 17.188 30.531 1.00 57.25 89 PRO A O 1
ATOM 685 N N . SER A 1 90 ? 2.688 16.156 29.976 1.00 51.47 90 SER A N 1
ATOM 686 C CA . SER A 1 90 ? 1.807 17.166 30.569 1.00 51.47 90 SER A CA 1
ATOM 687 C C . SER A 1 90 ? 1.922 17.072 32.092 1.00 51.47 90 SER A C 1
ATOM 689 O O . SER A 1 90 ? 1.777 15.963 32.612 1.00 51.47 90 SER A O 1
ATOM 691 N N . PRO A 1 91 ? 2.172 18.177 32.813 1.00 51.34 91 PRO A N 1
ATOM 692 C CA . PRO A 1 91 ? 2.119 18.164 34.265 1.00 51.34 91 PRO A CA 1
ATOM 693 C C . PRO A 1 91 ? 0.658 17.994 34.699 1.00 51.34 91 PRO A C 1
ATOM 695 O O . PRO A 1 91 ? -0.240 18.607 34.115 1.00 51.34 91 PRO A O 1
ATOM 698 N N . GLY A 1 92 ? 0.447 17.092 35.656 1.00 48.56 92 GLY A N 1
ATOM 699 C CA . GLY A 1 92 ? -0.779 16.992 36.447 1.00 48.56 92 GLY A CA 1
ATOM 700 C C . GLY A 1 92 ? -0.649 17.776 37.741 1.00 48.56 92 GLY A C 1
ATOM 701 O O . GLY A 1 92 ? 0.504 18.100 38.110 1.00 48.56 92 GLY A O 1
#

Radius of gyration: 20.41 Å; chains: 1; bounding box: 36×26×67 Å

Sequence (92 aa):
MRRLHTLIRELPGTSRLAVAVRGGVVHDGWDVHAYLLAAVVNAVQANTHALVQVNSRRRIPPPNLVPLPGQPRRTGRTVRVADLPGARPSPG